Protein AF-A0A1M6QJV8-F1 (afdb_monomer_lite)

Secondary structure (DSSP, 8-state):
--PPPPHHHHHHHHHHHHHHHHHTTT-HHHHHHHHHHHHHHHHHHHHHHHHHHHTT---S--------

pLDDT: mean 84.89, std 17.9, range [34.12, 98.5]

Radius of gyration: 16.85 Å; chains: 1; bounding box: 34×28×38 Å

Structure (mmCIF, N/CA/C/O backbone):
data_AF-A0A1M6QJV8-F1
#
_entry.id   AF-A0A1M6QJV8-F1
#
loop_
_atom_site.group_PDB
_atom_site.id
_atom_site.type_symbol
_atom_site.label_atom_id
_atom_site.label_alt_id
_atom_site.label_comp_id
_atom_site.label_asym_id
_atom_site.label_entity_id
_atom_site.label_seq_id
_atom_site.pdbx_PDB_ins_code
_atom_site.Cartn_x
_atom_site.Cartn_y
_atom_site.Cartn_z
_atom_site.occupancy
_atom_site.B_iso_or_equiv
_atom_site.auth_seq_id
_atom_site.auth_comp_id
_atom_site.auth_asym_id
_atom_site.auth_atom_id
_atom_site.pdbx_PDB_model_num
ATOM 1 N N . MET A 1 1 ? 10.002 19.979 -5.623 1.00 34.12 1 MET A N 1
ATOM 2 C CA . MET A 1 1 ? 8.872 20.884 -5.336 1.00 34.12 1 MET A CA 1
ATOM 3 C C . MET A 1 1 ? 7.714 20.013 -4.898 1.00 34.12 1 MET A C 1
ATOM 5 O O . MET A 1 1 ? 7.415 19.074 -5.619 1.00 34.12 1 MET A O 1
ATOM 9 N N . SER A 1 2 ? 7.145 20.248 -3.717 1.00 55.72 2 SER A N 1
ATOM 10 C CA . SER A 1 2 ? 5.952 19.523 -3.269 1.00 55.72 2 SER A CA 1
ATOM 11 C C . SER A 1 2 ? 4.738 2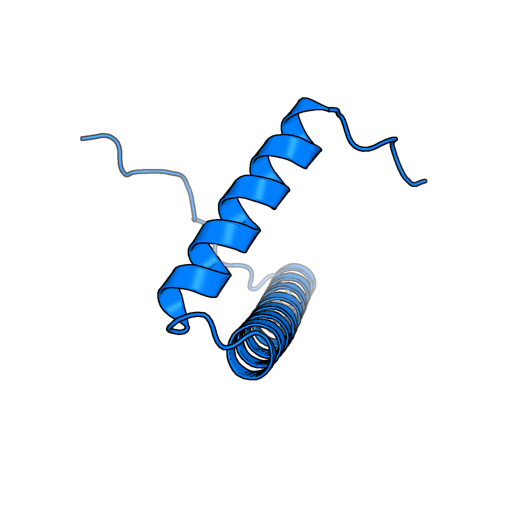0.285 -3.779 1.00 55.72 2 SER A C 1
ATOM 13 O O . SER A 1 2 ? 4.471 21.388 -3.303 1.00 55.72 2 SER A O 1
ATOM 15 N N . GLU A 1 3 ? 4.056 19.749 -4.788 1.00 58.78 3 GLU A N 1
ATOM 16 C CA . GLU A 1 3 ? 2.746 20.274 -5.166 1.00 58.78 3 GLU A CA 1
ATOM 17 C C . GLU A 1 3 ? 1.773 20.074 -3.991 1.00 58.78 3 GLU A C 1
ATOM 19 O O . GLU A 1 3 ? 1.859 19.058 -3.290 1.00 58.78 3 GLU A O 1
ATOM 24 N N . PRO A 1 4 ? 0.893 21.045 -3.701 1.00 62.38 4 PRO A N 1
ATOM 25 C CA . PRO A 1 4 ? -0.062 20.910 -2.613 1.00 62.38 4 PRO A CA 1
ATOM 26 C C . PRO A 1 4 ? -1.024 19.763 -2.929 1.00 62.38 4 PRO A C 1
ATOM 28 O O . PRO A 1 4 ? -1.698 19.780 -3.956 1.00 62.38 4 PRO A O 1
ATOM 31 N N . VAL A 1 5 ? -1.087 18.772 -2.035 1.00 70.12 5 VAL A N 1
ATOM 32 C CA . VAL A 1 5 ? -2.004 17.634 -2.168 1.00 70.12 5 VAL A CA 1
ATOM 33 C C . VAL A 1 5 ? -3.439 18.153 -2.302 1.00 70.12 5 VAL A C 1
ATOM 35 O O . VAL A 1 5 ? -3.881 18.989 -1.500 1.00 70.12 5 VAL A O 1
ATOM 38 N N . SER A 1 6 ? -4.161 17.713 -3.334 1.00 80.38 6 SER A N 1
ATOM 39 C CA . SER A 1 6 ? -5.532 18.171 -3.549 1.00 80.38 6 SER A CA 1
ATOM 40 C C . SER A 1 6 ? -6.462 17.584 -2.479 1.00 80.38 6 SER A C 1
ATOM 42 O O . SER A 1 6 ? -6.162 16.580 -1.829 1.00 80.38 6 SER A O 1
ATOM 44 N N . THR A 1 7 ? -7.617 18.210 -2.256 1.00 79.25 7 THR A N 1
ATOM 45 C CA . THR A 1 7 ? -8.611 17.704 -1.293 1.00 79.25 7 THR A CA 1
ATOM 46 C C . THR A 1 7 ? -9.153 16.327 -1.684 1.00 79.25 7 THR A C 1
ATOM 48 O O . THR A 1 7 ? -9.427 15.515 -0.805 1.00 79.25 7 THR A O 1
ATOM 51 N N . ALA A 1 8 ? -9.256 16.036 -2.983 1.00 79.62 8 ALA A N 1
ATOM 52 C CA . ALA A 1 8 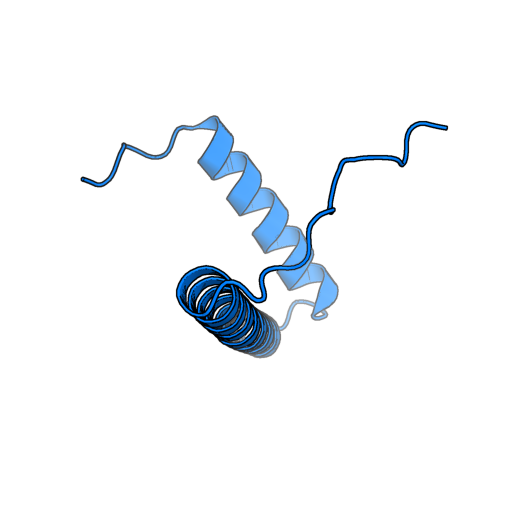? -9.665 14.728 -3.488 1.00 79.62 8 ALA A CA 1
ATOM 53 C C . ALA A 1 8 ? -8.632 13.639 -3.157 1.00 79.62 8 ALA A C 1
ATOM 55 O O . ALA A 1 8 ? -9.006 12.568 -2.682 1.00 79.62 8 ALA A O 1
ATOM 56 N N . ASP A 1 9 ? -7.340 13.944 -3.316 1.00 81.69 9 ASP A N 1
ATOM 57 C CA . ASP A 1 9 ? -6.256 13.013 -2.980 1.00 81.69 9 ASP A CA 1
ATOM 58 C C . ASP A 1 9 ? -6.253 12.685 -1.484 1.00 81.69 9 ASP A C 1
ATOM 60 O O . ASP A 1 9 ? -6.083 11.534 -1.091 1.00 81.69 9 ASP A O 1
ATOM 64 N N . ARG A 1 10 ? -6.517 13.681 -0.628 1.00 82.44 10 ARG A N 1
ATOM 65 C CA . ARG A 1 10 ? -6.636 13.465 0.823 1.00 82.44 10 ARG A CA 1
ATOM 66 C C . ARG A 1 10 ? -7.758 12.490 1.171 1.00 82.44 10 ARG A C 1
ATOM 68 O O . ARG A 1 10 ? -7.523 11.576 1.952 1.00 82.44 10 ARG A O 1
ATOM 75 N N . HIS A 1 11 ? -8.937 12.651 0.571 1.00 88.75 11 HIS A N 1
ATOM 76 C CA . HIS A 1 11 ? -10.057 11.734 0.800 1.00 88.75 11 HIS A CA 1
ATOM 77 C C . HIS A 1 11 ? -9.781 10.321 0.283 1.00 88.75 11 HIS A C 1
ATOM 79 O O . HIS A 1 11 ? -10.178 9.347 0.920 1.00 88.75 11 HIS A O 1
ATOM 85 N N . HIS A 1 12 ? -9.077 10.199 -0.844 1.00 93.19 12 HIS A N 1
ATOM 86 C CA . HIS A 1 12 ? -8.634 8.902 -1.344 1.00 93.19 12 HIS A CA 1
ATOM 87 C C . HIS A 1 12 ? -7.695 8.205 -0.346 1.00 93.19 12 HIS A C 1
ATOM 89 O O . HIS A 1 12 ? -7.903 7.033 -0.028 1.00 93.19 12 HIS A O 1
ATOM 95 N N . TYR A 1 13 ? -6.711 8.928 0.200 1.00 93.25 13 TYR A N 1
ATOM 96 C CA . TYR A 1 13 ? -5.788 8.366 1.187 1.00 93.25 13 TYR A CA 1
ATOM 97 C C . TYR A 1 13 ? -6.468 8.017 2.514 1.00 93.25 13 TYR A C 1
ATOM 99 O O . TYR A 1 13 ? -6.133 6.995 3.104 1.00 93.25 13 TYR A O 1
ATOM 107 N N . GLU A 1 14 ? -7.437 8.812 2.975 1.00 94.94 14 GLU A N 1
ATOM 108 C CA . GLU A 1 14 ? -8.237 8.485 4.166 1.00 94.94 14 GLU A CA 1
ATOM 109 C C . GLU A 1 14 ? -8.982 7.151 3.988 1.00 94.94 14 GLU A C 1
ATOM 111 O O . GLU A 1 14 ? -8.857 6.263 4.829 1.00 94.94 14 GLU A O 1
ATOM 116 N N . GLN A 1 15 ? -9.654 6.951 2.849 1.00 96.00 15 GLN A N 1
ATOM 117 C CA . GLN A 1 15 ? -10.352 5.691 2.554 1.00 96.00 15 GLN A CA 1
ATOM 118 C C . GLN A 1 15 ? -9.395 4.497 2.443 1.00 96.00 15 GLN A C 1
ATOM 120 O O . GLN A 1 15 ? -9.689 3.412 2.949 1.00 96.00 15 GLN A O 1
ATOM 125 N N . ALA A 1 16 ? -8.237 4.685 1.805 1.00 96.19 16 ALA A N 1
ATOM 126 C CA . ALA A 1 16 ? -7.223 3.640 1.695 1.00 96.19 16 ALA A CA 1
ATOM 127 C C . ALA A 1 16 ? -6.646 3.253 3.069 1.00 96.19 16 ALA A C 1
ATOM 129 O O . ALA A 1 16 ? -6.425 2.069 3.336 1.00 96.19 16 ALA A O 1
ATOM 130 N N . CYS A 1 17 ? -6.448 4.229 3.962 1.00 95.94 17 CYS A N 1
ATOM 131 C CA . CYS A 1 17 ? -6.040 3.984 5.345 1.00 95.94 17 CYS A CA 1
ATOM 132 C C . CYS A 1 17 ? -7.083 3.151 6.094 1.00 95.94 17 CYS A C 1
ATOM 134 O O . CYS A 1 17 ? -6.723 2.138 6.696 1.00 95.94 17 CYS A O 1
ATOM 136 N N . ASP A 1 18 ? -8.361 3.527 6.018 1.00 97.19 18 ASP A N 1
ATOM 137 C CA . ASP A 1 18 ? -9.446 2.785 6.669 1.00 97.19 18 ASP A CA 1
ATOM 138 C C . ASP A 1 18 ? -9.509 1.334 6.174 1.00 97.19 18 ASP A C 1
ATOM 140 O O . ASP A 1 18 ? -9.633 0.397 6.970 1.00 97.19 18 ASP A O 1
ATOM 144 N N . GLN A 1 19 ? -9.333 1.127 4.867 1.00 97.75 19 GLN A N 1
ATOM 145 C CA . GLN A 1 19 ? -9.274 -0.205 4.275 1.00 97.75 19 GLN A CA 1
ATOM 146 C C . GLN A 1 19 ? -8.074 -1.014 4.791 1.00 97.75 19 GLN A C 1
ATOM 148 O O . GLN A 1 19 ? -8.237 -2.169 5.187 1.00 97.75 19 GLN A O 1
ATOM 153 N N . ALA A 1 20 ? -6.877 -0.423 4.834 1.00 97.88 20 ALA A N 1
ATOM 154 C CA . ALA A 1 20 ? -5.673 -1.100 5.320 1.00 97.88 20 ALA A CA 1
ATOM 155 C C . ALA A 1 20 ? -5.769 -1.468 6.812 1.00 97.88 20 ALA A C 1
ATOM 157 O O . ALA A 1 20 ? -5.295 -2.529 7.233 1.00 97.88 20 ALA A O 1
ATOM 158 N N . ILE A 1 21 ? -6.409 -0.613 7.615 1.00 98.31 21 ILE A N 1
ATOM 159 C CA . ILE A 1 21 ? -6.691 -0.875 9.030 1.00 98.31 21 ILE A CA 1
ATOM 160 C C . ILE A 1 21 ? -7.675 -2.042 9.164 1.00 98.31 21 ILE A C 1
ATOM 162 O O . ILE A 1 21 ? -7.418 -2.966 9.939 1.00 98.31 21 ILE A O 1
ATOM 166 N N . ALA A 1 22 ? -8.758 -2.044 8.379 1.00 98.25 22 ALA A N 1
ATOM 167 C CA . ALA A 1 22 ? -9.749 -3.119 8.381 1.00 98.25 22 ALA A CA 1
ATOM 168 C C . ALA A 1 22 ? -9.147 -4.473 7.962 1.00 98.25 22 ALA A C 1
ATOM 170 O O . ALA A 1 22 ? -9.448 -5.489 8.581 1.00 98.25 22 ALA A O 1
ATOM 171 N N . MET A 1 23 ? -8.241 -4.487 6.978 1.00 97.31 23 MET A N 1
ATOM 172 C CA . MET A 1 23 ? -7.525 -5.699 6.544 1.00 97.31 23 MET A CA 1
ATOM 173 C C . MET A 1 23 ? -6.577 -6.274 7.606 1.00 97.31 23 MET A C 1
ATOM 175 O O . MET A 1 23 ? -6.193 -7.436 7.517 1.00 97.31 23 ME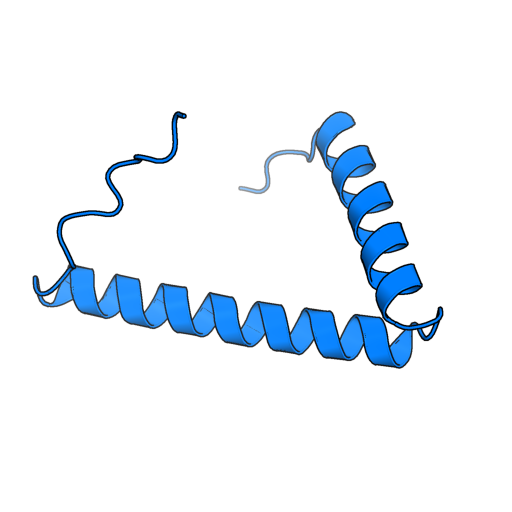T A O 1
ATOM 179 N N . CYS A 1 24 ? -6.185 -5.469 8.594 1.00 97.88 24 CYS A N 1
ATOM 180 C CA . CYS A 1 24 ? -5.316 -5.878 9.697 1.00 97.88 24 CYS A CA 1
ATOM 181 C C . CYS A 1 24 ? -6.092 -6.070 11.012 1.00 97.88 24 CYS A C 1
ATOM 183 O O . CYS A 1 24 ? -5.507 -5.914 12.087 1.00 97.88 24 CYS A O 1
ATOM 185 N N . ASP A 1 25 ? -7.401 -6.333 10.940 1.00 97.62 25 ASP A N 1
ATOM 186 C CA . ASP A 1 25 ? -8.299 -6.506 12.092 1.00 97.62 25 ASP A CA 1
ATOM 187 C C . ASP A 1 25 ? -8.269 -5.319 13.078 1.00 97.62 25 ASP A C 1
ATOM 189 O O . ASP A 1 25 ? -8.379 -5.480 14.295 1.00 97.62 25 ASP A O 1
ATOM 193 N N . GLY A 1 26 ? -8.056 -4.101 12.568 1.00 97.50 26 GLY A N 1
ATOM 194 C CA . GLY A 1 26 ? -7.946 -2.887 13.381 1.00 97.50 26 GLY A CA 1
ATOM 195 C C . GLY A 1 26 ? -6.599 -2.704 14.094 1.00 97.50 26 GLY A C 1
ATOM 196 O O . GLY A 1 26 ? -6.417 -1.732 14.831 1.00 97.50 26 GLY A O 1
ATOM 197 N N . ASN A 1 27 ? -5.628 -3.602 13.899 1.00 98.00 27 ASN A N 1
ATOM 198 C CA . ASN A 1 27 ? -4.326 -3.509 14.551 1.00 98.00 27 ASN A CA 1
ATOM 199 C C . ASN A 1 27 ? -3.402 -2.518 13.830 1.00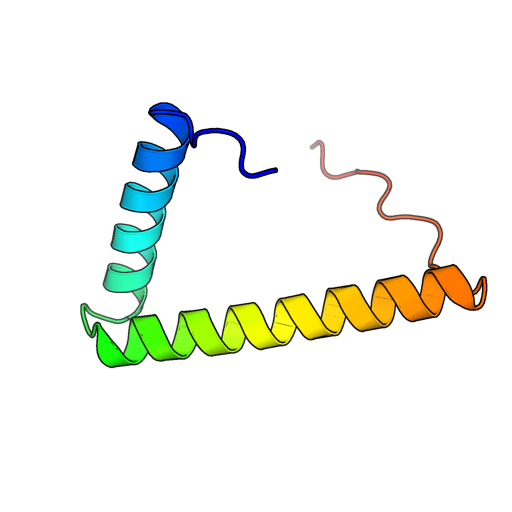 98.00 27 ASN A C 1
ATOM 201 O O . ASN A 1 27 ? -2.651 -2.886 12.928 1.00 98.00 27 ASN A O 1
ATOM 205 N N . LEU A 1 28 ? -3.379 -1.275 14.318 1.00 97.62 28 LEU A N 1
ATOM 206 C CA . LEU A 1 28 ? -2.548 -0.195 13.773 1.00 97.62 28 LEU A CA 1
ATOM 207 C C . LEU A 1 28 ? -1.057 -0.554 13.669 1.00 97.62 28 LEU A C 1
ATOM 209 O O . LEU A 1 28 ? -0.397 -0.162 12.710 1.00 97.62 28 LEU A O 1
ATOM 213 N N . ARG A 1 29 ? -0.504 -1.313 14.625 1.00 98.06 29 ARG A N 1
ATOM 214 C CA . ARG A 1 29 ? 0.917 -1.697 14.591 1.00 98.06 29 ARG A CA 1
ATOM 215 C C . ARG A 1 29 ? 1.198 -2.682 13.456 1.00 98.06 29 ARG A C 1
ATOM 217 O O . ARG A 1 29 ? 2.229 -2.560 12.796 1.00 98.06 29 ARG A O 1
ATOM 224 N N . SER A 1 30 ? 0.294 -3.632 13.226 1.00 98.06 30 SER A N 1
ATOM 225 C CA . SER A 1 30 ? 0.365 -4.546 12.082 1.00 98.06 30 SER A CA 1
ATOM 226 C C . SER A 1 30 ? 0.155 -3.805 10.761 1.00 98.06 30 SER A C 1
ATOM 228 O O . SER A 1 30 ? 0.939 -4.020 9.840 1.00 98.06 30 SER A O 1
ATOM 230 N N . THR A 1 31 ? -0.808 -2.879 10.693 1.00 98.50 31 THR A N 1
ATOM 231 C CA . THR A 1 31 ? -1.050 -2.044 9.503 1.00 98.50 31 THR A CA 1
ATOM 232 C C . THR A 1 31 ? 0.180 -1.223 9.134 1.00 98.50 31 THR A C 1
ATOM 234 O O . THR A 1 31 ? 0.650 -1.300 8.005 1.00 98.50 31 THR A O 1
ATOM 237 N N . ILE A 1 32 ? 0.764 -0.491 10.089 1.00 98.19 32 ILE A N 1
ATOM 238 C CA . ILE A 1 32 ? 1.968 0.319 9.851 1.00 98.19 32 ILE A CA 1
ATOM 239 C C . ILE A 1 32 ? 3.126 -0.564 9.381 1.00 98.19 32 ILE 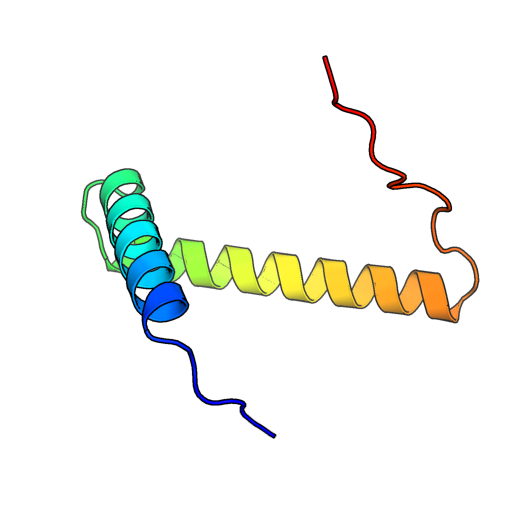A C 1
ATOM 241 O O . ILE A 1 32 ? 3.824 -0.211 8.434 1.00 98.19 32 ILE A O 1
ATOM 245 N N . LYS A 1 33 ? 3.318 -1.733 10.003 1.00 98.25 33 LYS A N 1
ATOM 246 C CA . LYS A 1 33 ? 4.365 -2.670 9.586 1.00 98.25 33 LYS A CA 1
ATOM 247 C C . LYS A 1 33 ? 4.156 -3.149 8.146 1.00 98.25 33 LYS A C 1
ATOM 249 O O . LYS A 1 33 ? 5.117 -3.170 7.385 1.00 98.25 33 LYS A O 1
ATOM 254 N N . ALA A 1 34 ? 2.927 -3.508 7.778 1.00 98.00 34 ALA A N 1
ATOM 255 C CA . ALA A 1 34 ? 2.597 -3.943 6.424 1.00 98.00 34 ALA A CA 1
ATOM 256 C C . ALA A 1 34 ? 2.852 -2.833 5.393 1.00 98.00 34 ALA A C 1
ATOM 258 O O . ALA A 1 34 ? 3.461 -3.096 4.361 1.00 98.00 34 ALA A O 1
ATOM 259 N N . LEU A 1 35 ? 2.460 -1.592 5.700 1.00 97.19 35 LEU A N 1
ATOM 260 C CA . LEU A 1 35 ? 2.691 -0.440 4.823 1.00 97.19 35 LEU A CA 1
ATOM 261 C C . LEU A 1 35 ? 4.184 -0.129 4.647 1.00 97.19 35 LEU A C 1
ATOM 263 O O . LEU A 1 35 ? 4.616 0.145 3.534 1.00 97.19 35 LEU A O 1
ATOM 267 N N . ILE A 1 36 ? 4.987 -0.223 5.712 1.00 98.12 36 ILE A N 1
ATOM 268 C CA . ILE A 1 36 ? 6.447 -0.049 5.619 1.00 98.12 36 ILE A CA 1
ATOM 269 C C . ILE A 1 36 ? 7.061 -1.125 4.719 1.00 98.12 36 ILE A C 1
ATOM 271 O O . ILE A 1 36 ? 7.841 -0.796 3.832 1.00 98.12 36 ILE A O 1
ATOM 275 N N . MET A 1 37 ? 6.680 -2.392 4.910 1.00 97.88 37 MET A N 1
ATOM 276 C CA . MET A 1 37 ? 7.179 -3.498 4.083 1.00 97.88 37 MET A CA 1
ATOM 277 C C . MET A 1 37 ? 6.772 -3.347 2.611 1.00 97.88 37 MET A C 1
ATOM 279 O O . MET A 1 37 ? 7.576 -3.611 1.722 1.00 97.88 37 MET A O 1
ATOM 283 N N . ALA A 1 38 ? 5.537 -2.915 2.344 1.00 97.19 38 ALA A N 1
ATOM 284 C CA . ALA A 1 38 ? 5.067 -2.657 0.987 1.00 97.19 38 ALA A CA 1
ATOM 285 C C . ALA A 1 38 ? 5.844 -1.508 0.328 1.00 97.19 38 ALA A C 1
ATOM 287 O O . ALA A 1 38 ? 6.227 -1.623 -0.833 1.00 97.19 38 ALA A O 1
ATOM 288 N N . ASN A 1 39 ? 6.120 -0.431 1.069 1.00 96.75 39 ASN A N 1
ATOM 289 C CA . ASN A 1 39 ? 6.924 0.679 0.563 1.00 96.75 39 ASN A CA 1
ATOM 290 C C . ASN A 1 39 ? 8.361 0.244 0.249 1.00 96.75 39 ASN A C 1
ATOM 292 O O . ASN A 1 39 ? 8.834 0.525 -0.845 1.00 96.75 39 ASN A O 1
ATOM 296 N N . GLU A 1 40 ? 9.023 -0.489 1.152 1.00 98.31 40 GLU A N 1
ATOM 297 C CA . GLU A 1 40 ? 10.375 -1.026 0.922 1.00 98.31 40 GLU A CA 1
ATOM 298 C C . GLU A 1 40 ? 10.424 -1.903 -0.339 1.00 98.31 40 GLU A C 1
ATOM 300 O O . GLU A 1 40 ? 11.321 -1.763 -1.169 1.00 98.31 40 GLU A O 1
ATOM 305 N N . TYR A 1 41 ? 9.418 -2.763 -0.527 1.00 97.75 41 TYR A N 1
ATOM 306 C CA . TYR A 1 41 ? 9.296 -3.586 -1.729 1.00 97.75 41 TYR A CA 1
ATOM 307 C C . TYR A 1 41 ? 9.163 -2.737 -3.004 1.00 97.75 41 TYR A C 1
ATOM 309 O O . TYR A 1 41 ? 9.899 -2.951 -3.966 1.00 97.75 41 TYR A O 1
ATOM 317 N N . LEU A 1 42 ? 8.266 -1.745 -3.010 1.00 97.88 42 LEU A N 1
ATOM 318 C CA . LEU A 1 42 ? 8.053 -0.868 -4.167 1.00 97.88 42 LEU A CA 1
ATOM 319 C C . LEU A 1 42 ? 9.289 -0.023 -4.499 1.00 97.88 42 LEU A C 1
ATOM 321 O O . LEU A 1 42 ? 9.599 0.170 -5.674 1.00 97.88 42 LEU A O 1
ATOM 325 N N . GLU A 1 43 ? 10.008 0.468 -3.489 1.00 97.44 43 GLU A N 1
ATOM 326 C CA . GLU A 1 43 ? 11.274 1.182 -3.678 1.00 97.44 43 GLU A CA 1
ATOM 327 C C . GLU A 1 43 ? 12.325 0.285 -4.346 1.00 97.44 43 GLU A C 1
ATOM 329 O O . GLU A 1 43 ? 13.032 0.732 -5.255 1.00 97.44 43 GLU A O 1
ATOM 334 N N . ASN A 1 44 ? 12.381 -0.992 -3.958 1.00 96.94 44 ASN A N 1
ATOM 335 C CA . ASN A 1 44 ? 13.295 -1.959 -4.551 1.00 96.94 44 ASN A CA 1
ATOM 336 C C . ASN A 1 44 ? 12.928 -2.283 -6.012 1.00 96.94 44 ASN A C 1
ATOM 338 O O . ASN A 1 44 ? 13.801 -2.248 -6.876 1.00 96.94 44 ASN A O 1
ATOM 342 N N . GLU A 1 45 ? 11.643 -2.491 -6.320 1.00 97.00 45 GLU A N 1
ATOM 343 C CA . GLU A 1 45 ? 11.157 -2.683 -7.700 1.00 97.00 45 GLU A CA 1
ATOM 344 C C . GLU A 1 45 ? 11.482 -1.475 -8.592 1.00 97.00 45 GLU A C 1
ATOM 346 O O . GLU A 1 45 ? 11.950 -1.625 -9.721 1.00 97.00 45 GLU A O 1
ATOM 351 N N . VAL A 1 46 ? 11.291 -0.250 -8.086 1.00 96.06 46 VAL A N 1
ATOM 352 C CA . VAL A 1 46 ? 11.659 0.972 -8.820 1.00 96.06 46 VAL A CA 1
ATOM 353 C C . VAL A 1 46 ? 13.161 1.015 -9.087 1.00 96.06 46 VAL A C 1
ATOM 355 O O . VAL A 1 46 ? 13.569 1.349 -10.202 1.00 96.06 46 VAL A O 1
ATOM 358 N N . HIS A 1 47 ? 13.984 0.667 -8.098 1.00 94.94 47 HIS A N 1
ATOM 359 C CA . HIS A 1 47 ? 15.434 0.624 -8.258 1.00 94.94 47 HIS A CA 1
ATOM 360 C C . HIS A 1 47 ? 15.862 -0.416 -9.308 1.00 94.94 47 HIS A C 1
ATOM 362 O O . HIS A 1 47 ? 16.683 -0.119 -10.180 1.00 94.94 47 HIS A O 1
ATOM 368 N N . GLU A 1 48 ? 15.267 -1.609 -9.287 1.00 93.81 48 GLU A N 1
ATOM 369 C CA . GLU A 1 48 ? 15.516 -2.657 -10.282 1.00 93.81 48 GLU A CA 1
ATOM 370 C C . GLU A 1 48 ? 15.100 -2.225 -11.693 1.00 93.81 48 GLU A C 1
ATOM 372 O O . GLU A 1 48 ? 15.875 -2.373 -12.642 1.00 93.81 48 GLU A O 1
ATOM 377 N N . LEU A 1 49 ? 13.923 -1.609 -11.838 1.00 93.69 49 LEU A N 1
ATOM 378 C CA . LEU A 1 49 ? 13.457 -1.070 -13.116 1.00 93.69 49 LEU A CA 1
ATOM 379 C C . LEU A 1 49 ? 14.379 0.035 -13.639 1.00 93.69 49 LEU A C 1
ATOM 381 O O . LEU A 1 49 ? 14.718 0.050 -14.823 1.00 93.69 49 LEU A O 1
ATOM 385 N N . GLN A 1 50 ? 14.827 0.946 -12.775 1.00 93.75 50 GLN A N 1
ATOM 386 C CA . GLN A 1 50 ? 15.775 1.997 -13.149 1.00 93.75 50 GLN A CA 1
ATOM 387 C C . GLN A 1 50 ? 17.126 1.417 -13.587 1.00 93.75 50 GLN A C 1
ATOM 389 O O . GLN A 1 50 ? 17.710 1.895 -14.568 1.00 93.75 50 GLN A O 1
ATOM 394 N N . ALA A 1 51 ? 17.605 0.365 -12.917 1.00 93.19 51 ALA A N 1
ATOM 395 C CA . ALA A 1 51 ? 18.813 -0.350 -13.314 1.00 93.19 51 ALA A CA 1
ATOM 396 C C . ALA A 1 51 ? 18.637 -1.034 -14.680 1.00 93.19 51 ALA A C 1
ATOM 398 O O . ALA A 1 51 ? 19.501 -0.886 -15.546 1.00 93.19 51 ALA A O 1
ATOM 399 N N . ALA A 1 52 ? 17.498 -1.699 -14.906 1.00 92.38 52 ALA A N 1
ATOM 400 C CA . ALA A 1 52 ? 17.155 -2.343 -16.175 1.00 92.38 52 ALA A CA 1
ATOM 401 C C . ALA A 1 52 ? 17.070 -1.339 -17.340 1.00 92.38 52 ALA A C 1
ATOM 403 O O . ALA A 1 52 ? 17.569 -1.600 -18.436 1.00 92.38 52 ALA A O 1
ATOM 404 N N . ILE A 1 53 ? 16.481 -0.163 -17.100 1.00 92.12 53 ILE A N 1
ATOM 405 C CA . ILE A 1 53 ? 16.443 0.941 -18.070 1.00 92.12 53 ILE A CA 1
ATOM 406 C C . ILE A 1 53 ? 17.859 1.436 -18.370 1.00 92.12 53 ILE A C 1
ATOM 408 O O . ILE A 1 53 ? 18.219 1.588 -19.537 1.00 92.12 53 ILE A O 1
ATOM 412 N N . SER A 1 54 ? 18.683 1.633 -17.339 1.00 90.56 54 SER A N 1
ATOM 413 C CA . SER A 1 54 ? 20.050 2.146 -17.488 1.00 90.56 54 SER A CA 1
ATOM 414 C C . SER A 1 54 ? 20.975 1.175 -18.227 1.00 90.56 54 SER A C 1
ATOM 416 O O . SER A 1 54 ? 21.845 1.615 -18.976 1.00 90.56 54 SER A O 1
ATOM 418 N N . CYS A 1 55 ? 20.791 -0.137 -18.056 1.00 88.56 55 CYS A N 1
ATOM 419 C CA . CYS A 1 55 ? 21.560 -1.148 -18.785 1.00 88.56 55 CYS A CA 1
ATOM 420 C C . CYS A 1 55 ? 20.976 -1.499 -20.165 1.00 88.56 55 CYS A C 1
ATOM 422 O O . CYS A 1 55 ? 21.560 -2.312 -20.878 1.00 88.56 55 CYS A O 1
ATOM 424 N N . GLY A 1 56 ? 19.855 -0.885 -20.565 1.00 85.38 56 GLY A N 1
ATOM 425 C CA . GLY A 1 56 ? 19.187 -1.160 -21.841 1.00 85.38 56 GLY A CA 1
ATOM 426 C C . GLY A 1 56 ? 18.465 -2.512 -21.897 1.00 85.38 56 GLY A C 1
ATOM 427 O O . GLY A 1 56 ? 18.009 -2.911 -22.966 1.00 85.38 56 GLY A O 1
ATOM 428 N N . CYS A 1 57 ? 18.334 -3.204 -20.763 1.00 75.75 57 CYS A N 1
ATOM 429 C CA . CYS A 1 57 ? 17.642 -4.489 -20.632 1.00 75.75 57 CYS A CA 1
ATOM 430 C C . CYS A 1 57 ? 16.171 -4.334 -20.206 1.00 75.75 57 CYS A C 1
ATOM 432 O O . CYS A 1 57 ? 15.549 -5.316 -19.802 1.00 75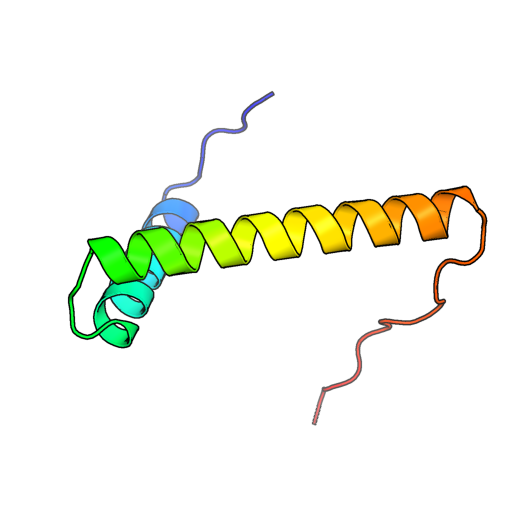.75 57 CYS A O 1
ATOM 434 N N . ALA A 1 58 ? 15.617 -3.117 -20.246 1.00 73.56 58 ALA A N 1
ATOM 435 C CA . ALA A 1 58 ? 14.243 -2.863 -19.829 1.00 73.56 58 ALA A CA 1
ATOM 436 C C . ALA A 1 58 ? 13.248 -3.719 -20.635 1.00 73.56 58 ALA A C 1
ATOM 438 O O . ALA A 1 58 ? 13.311 -3.727 -21.870 1.00 73.56 58 ALA A O 1
ATOM 439 N N . PRO A 1 59 ? 12.303 -4.411 -19.973 1.00 62.31 59 PRO A N 1
ATOM 440 C CA . PRO A 1 59 ? 11.277 -5.159 -20.676 1.00 62.31 59 PRO A CA 1
ATOM 441 C C . PRO A 1 59 ? 10.379 -4.186 -21.452 1.00 62.31 59 PRO A C 1
ATOM 443 O O . PRO A 1 59 ? 9.679 -3.350 -20.879 1.00 62.31 59 PRO A O 1
ATOM 446 N N . VAL A 1 60 ? 10.388 -4.295 -22.782 1.00 58.62 60 VAL A N 1
ATOM 447 C CA . VAL A 1 60 ? 9.370 -3.683 -23.641 1.00 58.62 60 VAL A CA 1
ATOM 448 C C . VAL A 1 60 ? 8.052 -4.407 -23.371 1.00 58.62 60 VAL A C 1
ATOM 450 O O . VAL A 1 60 ? 7.853 -5.531 -23.820 1.00 58.62 60 VAL A O 1
ATOM 453 N N . GLY A 1 61 ? 7.147 -3.763 -22.632 1.00 62.03 61 GLY A N 1
ATOM 454 C CA . GLY A 1 61 ? 5.730 -4.128 -22.632 1.00 62.03 61 GLY A CA 1
ATOM 455 C C . GLY A 1 61 ? 5.099 -4.408 -21.270 1.00 62.03 61 GLY A C 1
ATOM 456 O O . GLY A 1 61 ? 4.842 -5.550 -20.923 1.00 62.03 61 GLY A O 1
ATOM 457 N N . LEU A 1 62 ? 4.667 -3.344 -20.594 1.00 53.06 62 LEU A N 1
ATOM 458 C CA . LEU A 1 62 ? 3.342 -3.313 -19.960 1.00 53.06 62 LEU A CA 1
ATOM 459 C C . LEU A 1 62 ? 2.462 -2.357 -20.779 1.00 53.06 62 LEU A C 1
ATOM 461 O O . LEU A 1 62 ? 1.921 -1.361 -20.297 1.00 53.06 62 LEU A O 1
ATOM 465 N N . ALA A 1 63 ? 2.379 -2.625 -22.085 1.00 50.19 63 ALA A N 1
ATOM 466 C CA . ALA A 1 63 ? 1.329 -2.058 -22.909 1.00 50.19 63 ALA A CA 1
ATOM 467 C C . ALA A 1 63 ? 0.023 -2.716 -22.457 1.00 50.19 63 ALA A C 1
ATOM 469 O O . ALA A 1 63 ? -0.209 -3.894 -22.706 1.00 50.19 63 ALA A O 1
ATOM 470 N N . LYS A 1 64 ? -0.762 -1.936 -21.712 1.00 57.59 64 LYS A N 1
ATOM 471 C CA . LYS A 1 64 ? -2.158 -2.160 -21.335 1.00 57.59 64 LYS A CA 1
ATOM 472 C C . LYS A 1 64 ? -2.874 -3.174 -22.243 1.00 57.59 64 LYS A C 1
ATOM 474 O O . LYS A 1 64 ? -3.099 -2.882 -23.413 1.00 57.59 64 LYS A O 1
ATOM 479 N N . SER A 1 65 ? -3.322 -4.288 -21.675 1.00 52.66 65 SER A N 1
ATOM 480 C CA . SER A 1 65 ? -4.515 -4.983 -22.155 1.00 52.66 65 SER A CA 1
ATOM 481 C C . SER A 1 65 ? -5.087 -5.838 -21.033 1.00 52.66 65 SER A C 1
ATOM 483 O O . SER A 1 65 ? -4.742 -7.001 -20.912 1.00 52.66 65 SER A O 1
ATOM 485 N N . ASP A 1 66 ? -5.975 -5.243 -20.245 1.00 46.25 66 ASP A N 1
ATOM 486 C CA . ASP A 1 66 ? -7.197 -5.932 -19.834 1.00 46.25 66 ASP A CA 1
ATOM 487 C C . ASP A 1 66 ? -8.337 -4.925 -19.979 1.00 46.25 66 ASP A C 1
ATOM 489 O O . ASP A 1 66 ? -8.682 -4.157 -19.083 1.00 46.25 66 ASP A O 1
ATOM 493 N N . ALA A 1 67 ? -8.832 -4.862 -21.212 1.00 46.25 67 ALA A N 1
ATOM 494 C CA . ALA A 1 67 ? -10.168 -4.405 -21.527 1.00 46.25 67 ALA A CA 1
ATOM 495 C C . ALA A 1 67 ? -10.914 -5.623 -22.085 1.00 46.25 67 ALA A C 1
ATOM 497 O O . ALA A 1 67 ? -10.757 -5.939 -23.265 1.00 46.25 67 ALA A O 1
ATOM 498 N N . ALA A 1 68 ? -11.672 -6.308 -21.226 1.00 40.41 68 ALA A N 1
ATOM 499 C CA . ALA A 1 68 ? -12.817 -7.151 -21.572 1.00 40.41 68 ALA A CA 1
ATOM 500 C C . ALA A 1 68 ? -13.655 -7.412 -20.314 1.00 40.41 68 ALA A C 1
ATOM 502 O O . ALA A 1 68 ? -13.086 -7.932 -19.330 1.00 40.41 68 ALA A O 1
#

Foldseek 3Di:
DDDPQDPVNVVVVVVVLVVLCVVVVNPPVVSVVVVVVVVVVVVVVVVVQVVCVVVVNHDPDPPDDDDD

Sequence (68 aa):
MSEPVSTADRHHYEQACDQAIAMCDGNLRSTIKALIMANEYLENEVHELQAAISCGCAPVGLAKSDAA

Organism: NCBI:txid722472